Protein AF-A0A846WY30-F1 (afdb_monomer_lite)

Organism: NCBI:txid44753

pLDDT: mean 85.04, std 14.33, range [28.7, 97.5]

Foldseek 3Di:
DDDDPDDDQDDPVNVVVVPPDVVLLQWDRDQSDTDHDDDDDPVRVVVVVVVLVVVQVVDDPVDHDDDSDDDDDQDDQQKDFPWDQDPNDTDGDIDRAWDADPPPHTDIDGSNVVNHD

Radius of gyration: 21.7 Å; chains: 1; bounding box: 39×47×53 Å

Sequence (117 aa):
MTAAPNPAPLTLEDWFALGEDESLRRAELCRGVLEVSPSPRLKHTRAIRRLANAIEAQLPGDFEVYDETDVIVHHRPATAEVLKLVDGRYEGPTVTDRIRTEVPVALDIDLTALDHP

Secondary structure (DSSP, 8-state):
--PPPPPPPPPHHHHHHH-S-GGGTTEEEETTEEEEPPPPPHHHHHHHHHHHHHHHTT--TT----SS-------PPP-EE--EEETTEEE--EESSEEEE-SSS-EEEESGGG---

InterPro domains:
  IPR011335 Restriction endonuclease type II-like [SSF52980] (4-63)
  IPR012296 Nuclease, putative, TT1808 [G3DSA:3.90.1570.10] (5-106)

Structure (mmCIF, N/CA/C/O backbone):
data_AF-A0A846WY30-F1
#
_entry.id   AF-A0A846WY30-F1
#
loop_
_atom_site.group_PDB
_atom_site.id
_atom_site.type_symbol
_atom_site.label_atom_id
_atom_site.label_alt_id
_atom_site.label_comp_id
_atom_site.label_asym_id
_atom_site.label_entity_id
_atom_site.label_seq_id
_atom_site.pdbx_PDB_ins_code
_atom_sit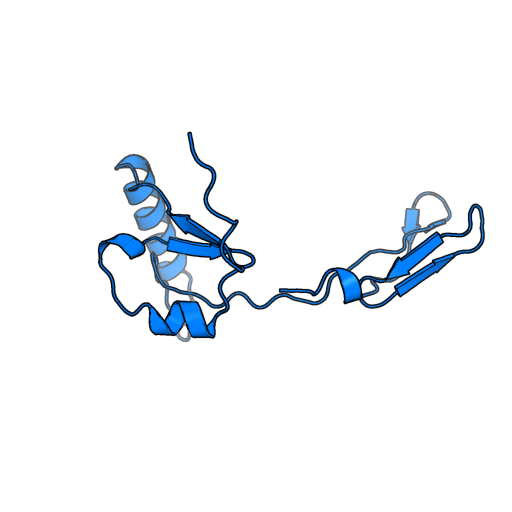e.Cartn_x
_atom_site.Cartn_y
_atom_site.Cartn_z
_atom_site.occupancy
_atom_site.B_iso_or_equiv
_atom_site.auth_seq_id
_atom_site.auth_comp_id
_atom_site.auth_asym_id
_atom_site.auth_atom_id
_atom_site.pdbx_PDB_model_num
ATOM 1 N N . MET A 1 1 ? 11.777 32.161 -8.289 1.00 31.81 1 MET A N 1
ATOM 2 C CA . MET A 1 1 ? 11.597 30.710 -8.088 1.00 31.81 1 MET A CA 1
ATOM 3 C C . MET A 1 1 ? 12.742 30.018 -8.797 1.00 31.81 1 MET A C 1
ATOM 5 O O . MET A 1 1 ? 12.784 30.060 -10.018 1.00 31.81 1 MET A O 1
ATOM 9 N N . THR A 1 2 ? 13.698 29.482 -8.048 1.00 28.70 2 THR A N 1
ATOM 10 C CA . THR A 1 2 ? 14.779 28.657 -8.595 1.00 28.70 2 THR A CA 1
ATOM 11 C C . THR A 1 2 ? 14.336 27.215 -8.409 1.00 28.70 2 THR A C 1
ATOM 13 O O . THR A 1 2 ? 14.164 26.787 -7.272 1.00 28.70 2 THR A O 1
ATOM 16 N N . ALA A 1 3 ? 14.062 26.502 -9.500 1.00 30.61 3 ALA A N 1
ATOM 17 C CA . ALA A 1 3 ? 13.815 25.069 -9.427 1.00 30.61 3 ALA A CA 1
ATOM 18 C C . ALA A 1 3 ? 15.148 24.390 -9.092 1.00 30.61 3 ALA A C 1
ATOM 20 O O . ALA A 1 3 ? 16.110 24.507 -9.852 1.00 30.61 3 ALA A O 1
ATOM 21 N N . ALA A 1 4 ? 15.221 23.746 -7.928 1.00 36.84 4 ALA A N 1
ATOM 22 C CA . ALA A 1 4 ? 16.288 22.799 -7.648 1.00 36.84 4 ALA A CA 1
ATOM 23 C C . ALA A 1 4 ? 16.213 21.652 -8.679 1.00 36.84 4 ALA A C 1
ATOM 25 O O . ALA A 1 4 ? 15.114 21.351 -9.160 1.00 36.84 4 ALA A O 1
ATOM 26 N N . PRO A 1 5 ? 17.344 21.024 -9.049 1.00 42.16 5 PRO A N 1
ATOM 27 C CA . PRO A 1 5 ? 17.310 19.797 -9.835 1.00 42.16 5 PRO A CA 1
ATOM 28 C C . PRO A 1 5 ? 16.420 18.786 -9.110 1.00 42.16 5 PRO A C 1
ATOM 30 O O . PRO A 1 5 ? 16.490 18.671 -7.886 1.00 42.16 5 PRO A O 1
ATOM 33 N N . ASN A 1 6 ? 15.548 18.112 -9.859 1.00 50.00 6 ASN A N 1
ATOM 34 C CA . ASN A 1 6 ? 14.643 17.117 -9.297 1.00 50.00 6 ASN A CA 1
ATOM 35 C C . ASN A 1 6 ? 15.504 16.053 -8.586 1.00 50.00 6 ASN A C 1
ATOM 37 O O . ASN A 1 6 ? 16.366 15.475 -9.257 1.00 50.00 6 ASN A O 1
ATOM 41 N N . PRO A 1 7 ? 15.378 15.852 -7.260 1.00 63.78 7 PRO A N 1
ATOM 42 C CA . PRO A 1 7 ? 16.167 14.841 -6.570 1.00 63.78 7 PRO A CA 1
ATOM 43 C C . PRO A 1 7 ? 15.889 13.472 -7.198 1.00 63.78 7 PRO A C 1
ATOM 45 O O . PRO A 1 7 ? 14.789 13.221 -7.695 1.00 63.78 7 PRO A O 1
ATOM 48 N N . ALA A 1 8 ? 16.905 12.608 -7.222 1.00 74.38 8 ALA A N 1
ATOM 49 C CA . ALA A 1 8 ? 16.718 11.228 -7.651 1.00 74.38 8 ALA A CA 1
ATOM 50 C C . ALA A 1 8 ? 15.593 10.574 -6.817 1.00 74.38 8 ALA A C 1
ATOM 52 O O . ALA A 1 8 ? 15.471 10.903 -5.632 1.00 74.38 8 ALA A O 1
ATOM 53 N N . PRO A 1 9 ? 14.767 9.694 -7.415 1.00 83.62 9 PRO A N 1
ATOM 54 C CA . PRO A 1 9 ? 13.749 8.960 -6.672 1.00 83.62 9 PRO A CA 1
ATOM 55 C C . PRO A 1 9 ? 14.398 8.149 -5.545 1.00 83.62 9 PRO A C 1
ATOM 57 O O . PRO A 1 9 ? 15.468 7.571 -5.733 1.00 83.62 9 PRO A O 1
ATOM 60 N N . LEU A 1 10 ? 13.755 8.127 -4.378 1.00 85.00 10 LEU A N 1
ATOM 61 C CA . LEU A 1 10 ? 14.240 7.398 -3.209 1.00 85.00 10 LEU A CA 1
ATOM 62 C C . LEU A 1 10 ? 14.041 5.894 -3.380 1.00 85.00 10 LEU A C 1
ATOM 64 O O . LEU A 1 10 ? 12.995 5.428 -3.829 1.00 85.00 10 LEU A O 1
ATOM 68 N N . THR A 1 11 ? 15.028 5.119 -2.961 1.00 86.69 11 THR A N 1
ATOM 69 C CA . THR A 1 11 ? 14.891 3.670 -2.840 1.00 86.69 11 THR A CA 1
ATOM 70 C C . THR A 1 11 ? 14.291 3.286 -1.487 1.00 86.69 11 THR A C 1
ATOM 72 O O . THR A 1 11 ? 14.184 4.094 -0.564 1.00 86.69 11 THR A O 1
ATOM 75 N N . LEU A 1 12 ? 13.921 2.012 -1.344 1.00 86.81 12 LEU A N 1
ATOM 76 C CA . LEU A 1 12 ? 13.501 1.467 -0.054 1.00 86.81 12 LEU A CA 1
ATOM 77 C C . LEU A 1 12 ? 14.648 1.471 0.978 1.00 86.81 12 LEU A C 1
ATOM 79 O O . LEU A 1 12 ? 14.399 1.626 2.169 1.00 86.81 12 LEU A O 1
ATOM 83 N N . GLU A 1 13 ? 15.900 1.336 0.530 1.00 87.50 13 GLU A N 1
ATOM 84 C CA . GLU A 1 13 ? 17.075 1.468 1.400 1.00 87.50 13 GLU A CA 1
ATOM 85 C C . GLU A 1 13 ? 17.225 2.909 1.900 1.00 87.50 13 GLU A C 1
ATOM 87 O O . GLU A 1 13 ? 17.409 3.120 3.099 1.00 87.50 13 GLU A O 1
ATOM 92 N N . ASP A 1 14 ? 17.050 3.894 1.012 1.00 88.00 14 ASP A N 1
ATOM 93 C CA . ASP A 1 14 ? 17.053 5.308 1.398 1.00 88.00 14 ASP A CA 1
ATOM 94 C C . ASP A 1 14 ? 15.944 5.606 2.412 1.00 88.00 14 ASP A C 1
ATOM 96 O O . ASP A 1 14 ? 16.192 6.301 3.392 1.00 88.00 14 ASP A O 1
ATOM 100 N N . TRP A 1 15 ? 14.743 5.043 2.221 1.00 86.62 15 TRP A N 1
ATOM 101 C CA . TRP A 1 15 ? 13.636 5.150 3.178 1.00 86.62 15 TRP A CA 1
ATOM 102 C C . TRP A 1 15 ? 14.016 4.627 4.564 1.00 86.62 15 TRP A C 1
ATOM 104 O O . TRP A 1 15 ? 13.848 5.338 5.552 1.00 86.62 15 TRP A O 1
ATOM 114 N N . PHE A 1 16 ? 14.588 3.424 4.651 1.00 87.00 16 PHE A N 1
ATOM 115 C CA . PHE A 1 16 ? 15.026 2.879 5.938 1.00 87.00 16 PHE A CA 1
ATOM 116 C C . PHE A 1 16 ? 16.148 3.700 6.581 1.00 87.00 16 PHE A C 1
ATOM 118 O O . PHE A 1 16 ? 16.222 3.779 7.808 1.00 87.00 16 PHE A O 1
ATOM 125 N N . ALA A 1 17 ? 16.995 4.347 5.779 1.00 89.25 17 ALA A N 1
ATOM 126 C CA . ALA A 1 17 ? 18.047 5.225 6.273 1.00 89.25 17 ALA A CA 1
ATOM 127 C C . ALA A 1 17 ? 17.521 6.549 6.867 1.00 89.25 17 ALA A C 1
ATOM 129 O O . ALA A 1 17 ? 18.256 7.188 7.623 1.00 89.25 17 ALA A O 1
ATOM 130 N N . LEU A 1 18 ? 16.273 6.954 6.579 1.00 84.75 18 LEU A N 1
ATOM 131 C CA . LEU A 1 18 ? 15.654 8.151 7.175 1.00 84.75 18 LEU A CA 1
ATOM 132 C C . LEU A 1 18 ? 15.402 7.990 8.683 1.00 84.75 18 LEU A C 1
ATOM 134 O O . LEU A 1 18 ? 15.436 8.979 9.416 1.00 84.75 18 LEU A O 1
ATOM 138 N N . GLY A 1 19 ? 15.196 6.756 9.155 1.00 81.38 19 GLY A N 1
ATOM 139 C CA . GLY A 1 19 ? 14.891 6.464 10.555 1.00 81.38 19 GLY A CA 1
ATOM 140 C C . GLY A 1 19 ? 13.536 7.017 11.019 1.00 81.38 19 GLY A C 1
ATOM 141 O O . GLY A 1 19 ? 12.667 7.359 10.222 1.00 81.38 19 GLY A O 1
ATOM 142 N N . GLU A 1 20 ? 13.344 7.099 12.336 1.00 76.25 20 GLU A N 1
ATOM 143 C CA . GLU A 1 20 ? 12.087 7.537 12.964 1.00 76.25 20 GLU A CA 1
ATOM 144 C C . GLU A 1 20 ? 12.012 9.072 13.113 1.00 76.25 20 GLU A C 1
ATOM 146 O O . GLU A 1 20 ? 11.926 9.607 14.220 1.00 76.25 20 GLU A O 1
ATOM 151 N N . ASP A 1 21 ? 12.081 9.812 12.004 1.00 76.69 21 ASP A N 1
ATOM 152 C CA . ASP A 1 21 ? 11.831 11.259 12.025 1.00 76.69 21 ASP A CA 1
ATOM 153 C C . ASP A 1 21 ? 10.330 11.539 12.237 1.00 76.69 21 ASP A C 1
ATOM 155 O O . ASP A 1 21 ? 9.479 11.172 11.424 1.00 76.69 21 ASP A O 1
ATOM 159 N N . GLU A 1 22 ? 9.986 12.238 13.322 1.00 68.81 22 GLU A N 1
ATOM 160 C CA . 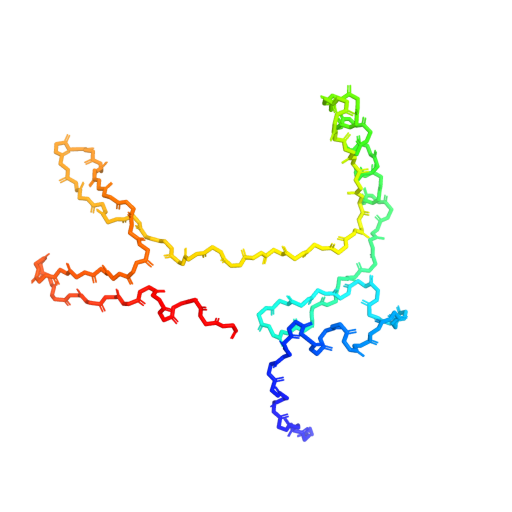GLU A 1 22 ? 8.601 12.579 13.678 1.00 68.81 22 GLU A CA 1
ATOM 161 C C . GLU A 1 22 ? 7.898 13.424 12.594 1.00 68.81 22 GLU A C 1
ATOM 163 O O . GLU A 1 22 ? 6.673 13.387 12.467 1.00 68.81 22 GLU A O 1
ATOM 168 N N . SER A 1 23 ? 8.648 14.170 11.775 1.00 71.25 23 SER A N 1
ATOM 169 C CA . SER A 1 23 ? 8.098 14.921 10.639 1.00 71.25 23 SER A CA 1
ATOM 170 C C . SER A 1 23 ? 7.681 14.029 9.461 1.00 71.25 23 SER A C 1
ATOM 172 O O . SER A 1 23 ? 6.874 14.456 8.632 1.00 71.25 23 SER A O 1
ATOM 174 N N . LEU A 1 24 ? 8.163 12.783 9.422 1.00 73.00 24 LEU A N 1
ATOM 175 C CA . LEU A 1 24 ? 7.893 11.783 8.386 1.00 73.00 24 LEU A CA 1
ATOM 176 C C . LEU A 1 24 ? 6.957 10.662 8.852 1.00 73.00 24 LEU A C 1
ATOM 178 O O . LEU A 1 24 ? 6.665 9.755 8.082 1.00 73.00 24 LEU A O 1
ATOM 182 N N . ARG A 1 25 ? 6.403 10.742 10.068 1.00 74.25 25 ARG A N 1
ATOM 183 C CA . ARG A 1 25 ? 5.579 9.686 10.691 1.00 74.25 25 ARG A CA 1
ATOM 184 C C . ARG A 1 25 ? 4.326 9.233 9.928 1.00 74.25 25 ARG A C 1
ATOM 186 O O . ARG A 1 25 ? 3.661 8.297 10.349 1.00 74.25 25 ARG A O 1
ATOM 193 N N . ARG A 1 26 ? 3.939 9.953 8.875 1.00 81.69 26 ARG A N 1
ATOM 194 C CA . ARG A 1 26 ? 2.830 9.610 7.966 1.00 81.69 26 ARG A CA 1
ATOM 195 C C . ARG A 1 26 ? 3.216 9.822 6.504 1.00 81.69 26 ARG A C 1
ATOM 197 O O . ARG A 1 26 ? 2.373 10.210 5.692 1.00 81.69 26 ARG A O 1
ATOM 204 N N . ALA A 1 27 ? 4.508 9.706 6.221 1.00 89.12 27 ALA A N 1
ATOM 205 C CA . ALA A 1 27 ? 5.028 9.655 4.874 1.00 89.12 27 ALA A CA 1
ATOM 206 C C . ALA A 1 27 ? 4.934 8.216 4.359 1.00 89.12 27 ALA A C 1
ATOM 208 O O . ALA A 1 27 ? 5.162 7.272 5.105 1.00 89.12 27 ALA A O 1
ATOM 209 N N . GLU A 1 28 ? 4.628 8.067 3.082 1.00 89.88 28 GLU A N 1
ATOM 210 C CA . GLU A 1 28 ? 4.648 6.800 2.365 1.00 89.88 28 GLU A CA 1
ATOM 211 C C . GLU A 1 28 ? 5.650 6.927 1.214 1.00 89.88 28 GLU A C 1
ATOM 213 O O . GLU A 1 28 ? 5.672 7.947 0.517 1.00 89.88 28 GLU A O 1
ATOM 218 N N . LEU A 1 29 ? 6.493 5.908 1.007 1.00 89.06 29 LEU A N 1
ATOM 219 C CA . LEU A 1 29 ? 7.349 5.835 -0.176 1.00 89.06 29 LEU A CA 1
ATOM 220 C C . LEU A 1 29 ? 6.540 5.282 -1.359 1.00 89.06 29 LEU A C 1
ATOM 222 O O . LEU A 1 29 ? 6.376 4.072 -1.516 1.00 89.06 29 LEU A O 1
ATOM 226 N N . CYS A 1 30 ? 6.081 6.174 -2.229 1.00 87.81 30 CYS A N 1
ATOM 227 C CA . CYS A 1 30 ? 5.273 5.862 -3.402 1.00 87.81 30 CYS A CA 1
ATOM 228 C C . CYS A 1 30 ? 6.083 6.086 -4.683 1.00 87.81 30 CYS A C 1
ATOM 230 O O . CYS A 1 30 ? 6.253 7.225 -5.115 1.00 87.81 30 CYS A O 1
ATOM 232 N N . ARG A 1 31 ? 6.556 5.005 -5.328 1.00 82.38 31 ARG A N 1
ATOM 233 C CA . ARG A 1 31 ? 7.313 5.067 -6.606 1.00 82.38 31 ARG A CA 1
ATOM 234 C C . ARG A 1 31 ? 8.483 6.060 -6.544 1.00 82.38 31 ARG A C 1
ATOM 236 O O . ARG A 1 31 ? 8.610 6.968 -7.365 1.00 82.38 31 ARG A O 1
ATOM 243 N N . GLY A 1 32 ? 9.261 5.954 -5.469 1.00 84.38 32 GLY A N 1
ATOM 244 C CA . GLY A 1 32 ? 10.412 6.812 -5.214 1.00 84.38 32 GLY A CA 1
ATOM 245 C C . GLY A 1 32 ? 10.111 8.226 -4.713 1.00 84.38 32 GLY A C 1
ATOM 246 O O . GLY A 1 32 ? 11.031 9.036 -4.602 1.00 84.38 32 GLY A O 1
ATOM 247 N N . VAL A 1 33 ? 8.855 8.540 -4.390 1.00 85.06 33 VAL A N 1
ATOM 248 C CA . VAL A 1 33 ? 8.432 9.848 -3.873 1.00 85.06 33 VAL A CA 1
ATOM 249 C C . VAL A 1 33 ? 7.872 9.698 -2.462 1.00 85.06 33 VAL A C 1
ATOM 251 O O . VAL A 1 33 ? 7.108 8.775 -2.203 1.00 85.06 33 VAL A O 1
ATOM 254 N N . LEU A 1 34 ? 8.221 10.617 -1.556 1.00 88.31 34 LEU A N 1
ATOM 255 C CA . LEU A 1 34 ? 7.583 10.698 -0.239 1.00 88.31 34 LEU A CA 1
ATOM 256 C C . LEU A 1 34 ? 6.251 11.435 -0.343 1.00 88.31 34 LEU A C 1
ATOM 258 O O . LEU A 1 34 ? 6.217 12.639 -0.613 1.00 88.31 34 LEU A O 1
ATOM 262 N N . GLU A 1 35 ? 5.161 10.727 -0.084 1.00 87.62 35 GLU A N 1
ATOM 263 C CA . GLU A 1 35 ? 3.824 11.303 0.014 1.00 87.62 35 GLU A CA 1
ATOM 264 C C . GLU A 1 35 ? 3.406 11.390 1.480 1.00 87.62 35 GLU A C 1
ATOM 266 O O . GLU A 1 35 ? 3.333 10.382 2.169 1.00 87.62 35 GLU A O 1
ATOM 271 N N . VAL A 1 36 ? 3.136 12.598 1.981 1.00 87.44 36 VAL A N 1
ATOM 272 C CA . VAL A 1 36 ? 2.753 12.798 3.387 1.00 87.44 36 VAL A CA 1
ATOM 273 C C . VAL A 1 36 ? 1.245 12.947 3.514 1.00 87.44 36 VAL A C 1
ATOM 275 O O . VAL A 1 36 ? 0.653 13.914 3.024 1.00 87.44 36 VAL A O 1
ATOM 278 N N . SER A 1 37 ? 0.627 12.033 4.256 1.00 84.88 37 SER A N 1
ATOM 279 C CA . SER A 1 37 ? -0.797 12.096 4.558 1.00 84.88 37 SER A CA 1
ATOM 280 C C . SER A 1 37 ? -1.111 13.189 5.599 1.00 84.88 37 SER A C 1
ATOM 282 O O . SER A 1 37 ? -0.475 13.271 6.665 1.00 84.88 37 SER A O 1
ATOM 284 N N . PRO A 1 38 ? -2.128 14.042 5.352 1.00 85.88 38 PRO A N 1
ATOM 285 C CA . PRO A 1 38 ? -2.554 15.045 6.320 1.00 85.88 38 PRO A CA 1
ATOM 286 C C . PRO A 1 38 ? -3.093 14.381 7.590 1.00 85.88 38 PRO A C 1
ATOM 288 O O . PRO A 1 38 ? -3.597 13.260 7.565 1.00 85.88 38 PRO A O 1
ATOM 291 N N . SER A 1 39 ? -3.046 15.101 8.714 1.00 86.81 39 SER A N 1
ATOM 292 C CA . SER A 1 39 ? -3.588 14.584 9.975 1.00 86.81 39 SER A CA 1
ATOM 293 C C . SER A 1 39 ? -5.085 14.265 9.830 1.00 86.81 39 SER A C 1
ATOM 295 O O . SER A 1 39 ? -5.846 15.110 9.335 1.00 86.81 39 SER A O 1
ATOM 297 N N . PRO A 1 40 ? -5.547 13.084 10.278 1.00 87.31 40 PRO A N 1
ATOM 298 C CA . PRO A 1 40 ? -6.937 12.687 10.125 1.00 87.31 40 PRO A CA 1
ATOM 299 C C . PRO A 1 40 ? -7.869 13.580 10.950 1.00 87.31 40 PRO A C 1
ATOM 301 O O . PRO A 1 40 ? -7.558 14.032 12.052 1.00 87.31 40 PRO A O 1
ATOM 304 N N . ARG A 1 41 ? -9.074 13.823 10.427 1.00 94.06 41 ARG A N 1
ATOM 305 C CA . ARG A 1 41 ? -10.139 14.515 11.174 1.00 94.06 41 ARG A CA 1
ATOM 306 C C . ARG A 1 41 ? -10.830 13.536 12.121 1.00 94.06 41 ARG A C 1
ATOM 308 O O . ARG A 1 41 ? -10.972 12.364 11.796 1.00 94.06 41 ARG A O 1
ATOM 315 N N . LE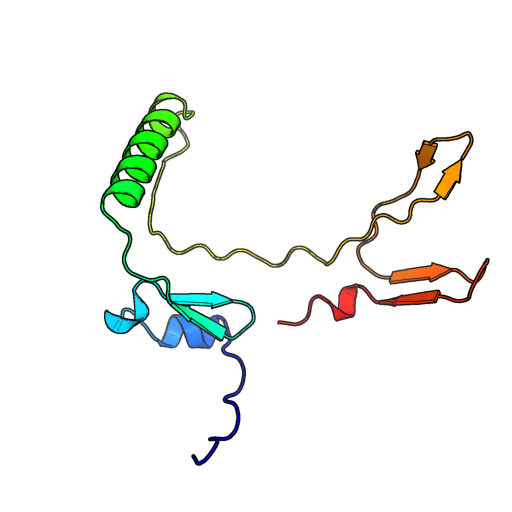U A 1 42 ? -11.430 14.030 13.207 1.00 95.69 42 LEU A N 1
ATOM 316 C CA . LEU A 1 42 ? -12.135 13.197 14.201 1.00 95.69 42 LEU A CA 1
ATOM 317 C C . LEU A 1 42 ? -13.158 12.207 13.600 1.00 95.69 42 LEU A C 1
ATOM 319 O O . LEU A 1 42 ? -13.328 11.098 14.106 1.00 95.69 42 LEU A O 1
ATOM 323 N N . LYS A 1 43 ? -13.856 12.595 12.521 1.00 97.00 43 LYS A N 1
ATOM 324 C CA . LYS A 1 43 ? -14.791 11.702 11.813 1.00 97.00 43 LYS A CA 1
ATOM 325 C C . LYS A 1 43 ? -14.082 10.490 11.192 1.00 97.00 43 LYS A C 1
ATOM 327 O O . LYS A 1 43 ? -14.628 9.396 11.267 1.00 97.00 43 LYS A O 1
ATOM 332 N N . HIS A 1 44 ? -12.889 10.692 10.633 1.00 93.50 44 HIS A N 1
ATOM 333 C CA . HIS A 1 44 ? -12.050 9.644 10.053 1.00 93.50 44 HIS A CA 1
ATOM 334 C C . HIS A 1 44 ? -11.562 8.679 11.136 1.00 93.50 44 HIS A C 1
ATOM 336 O O . HIS A 1 44 ? -11.855 7.491 11.068 1.00 93.50 44 HIS A O 1
ATOM 342 N N . THR A 1 45 ? -10.971 9.201 12.215 1.00 94.62 45 THR A N 1
ATOM 343 C CA . THR A 1 45 ? -10.516 8.391 13.359 1.00 94.62 45 THR A CA 1
ATOM 344 C C . THR A 1 45 ? -11.651 7.561 13.965 1.00 94.62 45 THR A C 1
ATOM 346 O O . THR A 1 45 ? -11.485 6.392 14.299 1.00 94.62 45 THR A O 1
ATOM 349 N N . ARG A 1 46 ? -12.860 8.133 14.075 1.00 96.94 46 ARG A N 1
ATOM 350 C CA . ARG A 1 46 ? -14.031 7.390 14.563 1.00 96.94 46 ARG A CA 1
ATOM 351 C C . ARG A 1 46 ? -14.436 6.253 13.622 1.00 96.94 46 ARG A C 1
ATOM 353 O O . ARG A 1 46 ? -14.913 5.233 14.115 1.00 96.94 46 ARG A O 1
ATOM 360 N N . ALA A 1 47 ? -14.315 6.451 1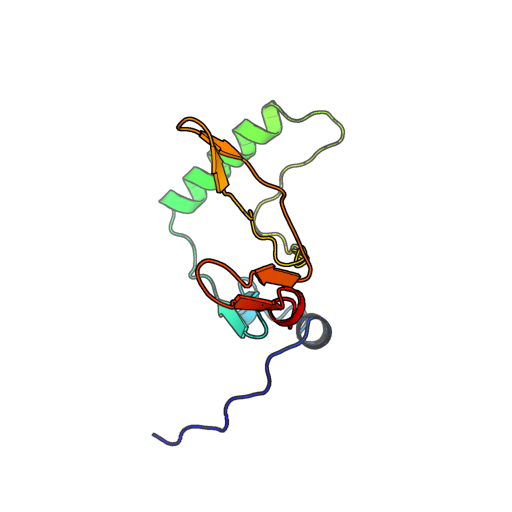2.311 1.00 96.88 47 ALA A N 1
ATOM 361 C CA . ALA A 1 47 ? -14.629 5.431 11.319 1.00 96.88 47 ALA A CA 1
ATOM 362 C C . ALA A 1 47 ? -13.618 4.280 11.379 1.00 96.88 47 ALA A C 1
ATOM 364 O O . ALA A 1 47 ? -14.052 3.141 11.532 1.00 96.88 47 ALA A O 1
ATOM 365 N N . ILE A 1 48 ? -12.314 4.587 11.384 1.00 95.50 48 ILE A N 1
ATOM 366 C CA . ILE A 1 48 ? -11.239 3.589 11.517 1.00 95.50 48 ILE A CA 1
ATOM 367 C C . ILE A 1 48 ? -11.451 2.738 12.764 1.00 95.50 48 ILE A C 1
ATOM 369 O O . ILE A 1 48 ? -11.593 1.527 12.654 1.00 95.50 48 ILE A O 1
ATOM 373 N N . ARG A 1 49 ? -11.617 3.362 13.937 1.00 96.50 49 ARG A N 1
ATOM 374 C CA . ARG A 1 49 ? -11.805 2.616 15.190 1.00 96.50 49 ARG A CA 1
ATOM 375 C C . ARG A 1 49 ? -13.008 1.671 15.155 1.00 96.50 49 ARG A C 1
ATOM 377 O O . ARG A 1 49 ? -12.962 0.573 15.695 1.00 96.50 49 ARG A O 1
ATOM 384 N N . ARG A 1 50 ? -14.126 2.105 14.563 1.00 97.50 50 ARG A N 1
ATOM 385 C CA . ARG A 1 50 ? -15.323 1.255 14.443 1.00 97.50 50 ARG A CA 1
ATOM 386 C C . ARG A 1 50 ? -15.089 0.084 13.496 1.00 97.50 50 ARG A C 1
ATOM 388 O O . ARG A 1 50 ? -15.595 -0.997 13.769 1.00 97.50 50 ARG A O 1
ATOM 395 N N . LEU A 1 51 ? -14.362 0.320 12.408 1.00 97.00 51 LEU A N 1
ATOM 396 C CA . LEU A 1 51 ? -14.022 -0.705 11.434 1.00 97.00 51 LEU A CA 1
ATOM 397 C C . LEU A 1 51 ? -13.050 -1.728 12.027 1.00 97.00 51 LEU A C 1
ATOM 399 O O . LEU A 1 51 ? -13.349 -2.914 11.971 1.00 97.00 51 LEU A O 1
ATOM 403 N N . ALA A 1 52 ? -11.965 -1.275 12.660 1.00 96.56 52 ALA A N 1
ATOM 404 C CA . ALA A 1 52 ? -10.980 -2.141 13.301 1.00 96.56 52 ALA A CA 1
ATOM 405 C C . ALA A 1 52 ? -11.647 -3.093 14.303 1.00 96.56 52 ALA A C 1
ATOM 407 O O . ALA A 1 52 ? -11.526 -4.303 14.169 1.00 96.56 52 ALA A O 1
ATOM 408 N N . ASN A 1 53 ? -12.486 -2.567 15.205 1.00 96.44 53 ASN A N 1
ATOM 409 C CA . ASN A 1 53 ? -13.227 -3.392 16.164 1.00 96.44 53 ASN A CA 1
ATOM 410 C C . ASN A 1 53 ? -14.152 -4.427 15.500 1.00 96.44 53 ASN A C 1
ATOM 412 O O . ASN A 1 53 ? -14.355 -5.513 16.038 1.00 96.44 53 ASN A O 1
ATOM 416 N N . ALA A 1 54 ? -14.773 -4.075 14.370 1.00 97.44 54 ALA A N 1
ATOM 417 C CA . ALA A 1 54 ? -15.665 -4.983 13.658 1.00 97.44 54 ALA A CA 1
ATOM 418 C C . ALA A 1 54 ? -14.896 -6.101 12.941 1.00 97.44 54 ALA A C 1
ATOM 420 O O . ALA A 1 54 ? -15.413 -7.214 12.850 1.00 97.44 54 ALA A O 1
ATOM 421 N N . ILE A 1 55 ? -13.694 -5.808 12.437 1.00 96.94 55 ILE A N 1
ATOM 422 C CA . ILE A 1 55 ? -12.799 -6.800 11.833 1.00 96.94 55 ILE A CA 1
ATOM 423 C C . ILE A 1 55 ? -12.250 -7.719 12.926 1.00 96.94 55 ILE A C 1
ATOM 425 O O . ILE A 1 55 ? -12.409 -8.928 12.810 1.00 96.94 55 ILE A O 1
ATOM 429 N N . GLU A 1 56 ? -11.713 -7.153 14.009 1.00 96.69 56 GLU A N 1
ATOM 430 C CA . GLU A 1 56 ? -11.136 -7.886 15.145 1.00 96.69 56 GLU A CA 1
ATOM 431 C C . GLU A 1 56 ? -12.106 -8.945 15.694 1.00 96.69 56 GLU A C 1
ATOM 433 O O . GLU A 1 56 ? -11.743 -10.098 15.897 1.00 96.69 56 GLU A O 1
ATOM 438 N N . ALA A 1 57 ? -13.389 -8.594 15.841 1.00 96.38 57 ALA A N 1
ATOM 439 C CA . ALA A 1 57 ? -14.424 -9.511 16.323 1.00 96.38 57 ALA A CA 1
ATOM 440 C C . ALA A 1 57 ? -14.706 -10.713 15.394 1.00 96.38 57 ALA A C 1
ATOM 442 O O . ALA A 1 57 ? -15.400 -11.645 15.801 1.00 96.38 57 ALA A O 1
ATOM 443 N N . GLN A 1 58 ? -14.237 -10.672 14.146 1.00 97.06 58 GLN A N 1
ATOM 444 C CA . GLN A 1 58 ? -14.471 -11.687 13.117 1.00 97.06 58 GLN A CA 1
ATOM 445 C C . GLN A 1 58 ? -13.184 -12.397 12.676 1.00 97.06 58 GLN A C 1
ATOM 447 O O . GLN A 1 58 ? -13.255 -13.294 11.832 1.00 97.06 58 GLN A O 1
ATOM 452 N N . LEU A 1 59 ? -12.022 -12.009 13.208 1.00 95.69 59 LEU A N 1
ATOM 453 C CA . LEU A 1 59 ? -10.755 -12.595 12.796 1.00 95.69 59 LEU A CA 1
ATOM 454 C C . LEU A 1 59 ? -10.585 -14.031 13.319 1.00 95.69 59 LEU A C 1
ATOM 456 O O . LEU A 1 59 ? -10.954 -14.335 14.457 1.00 95.69 59 LEU A O 1
ATOM 460 N N . PRO A 1 60 ? -9.998 -14.933 12.511 1.00 94.38 60 PRO A N 1
ATOM 461 C CA . PRO A 1 60 ? -9.445 -16.179 13.027 1.00 94.38 60 PRO A CA 1
ATOM 462 C C . PRO A 1 60 ? -8.319 -15.880 14.029 1.00 94.38 60 PRO A C 1
ATOM 464 O O . PRO A 1 60 ? -7.636 -14.870 13.897 1.00 94.38 60 PRO A O 1
ATOM 467 N N . GLY A 1 61 ? -8.081 -16.779 14.989 1.00 93.75 61 GLY A N 1
ATOM 468 C CA . GLY A 1 61 ? -7.134 -16.553 16.097 1.00 93.75 61 GLY A CA 1
ATOM 469 C C . GLY A 1 61 ? -5.657 -16.383 15.712 1.00 93.75 61 GLY A C 1
ATOM 470 O O . GLY A 1 61 ? -4.848 -16.089 16.584 1.00 93.75 61 GLY A O 1
ATOM 471 N N . ASP A 1 62 ? -5.322 -16.551 14.433 1.00 95.31 62 ASP A N 1
ATOM 472 C CA . ASP A 1 62 ? -3.968 -16.397 13.893 1.00 95.31 62 ASP A CA 1
ATOM 473 C C . ASP A 1 62 ? -3.744 -15.015 13.242 1.00 95.31 62 ASP A C 1
ATOM 475 O O . ASP A 1 62 ? -2.711 -14.787 12.615 1.00 95.31 62 ASP A O 1
ATOM 479 N N . PHE A 1 63 ? -4.720 -14.105 13.337 1.00 95.19 63 PHE A N 1
ATOM 480 C CA . PHE A 1 63 ? -4.673 -12.775 12.728 1.00 95.19 63 PHE A CA 1
ATOM 481 C C . PHE A 1 63 ? -4.930 -11.673 13.759 1.00 95.19 63 PHE A C 1
ATOM 483 O O . PHE A 1 63 ? -5.698 -11.858 14.699 1.00 95.19 63 PHE A O 1
ATOM 490 N N . GLU A 1 64 ? -4.343 -10.502 13.514 1.00 94.25 64 GLU A N 1
ATOM 491 C CA . GLU A 1 64 ? -4.476 -9.292 14.335 1.00 94.25 64 GLU A CA 1
ATOM 492 C C . GLU A 1 64 ? -4.818 -8.088 13.436 1.00 94.25 64 GLU A C 1
ATOM 494 O O . GLU A 1 64 ? -4.419 -8.053 12.264 1.00 94.25 64 GLU A O 1
ATOM 499 N N . VAL A 1 65 ? -5.547 -7.093 13.960 1.00 94.69 65 VAL A N 1
ATOM 500 C CA . VAL A 1 65 ? -5.793 -5.816 13.265 1.00 94.69 65 VAL A CA 1
ATOM 501 C C . VAL A 1 65 ? -4.911 -4.706 13.824 1.00 94.69 65 VAL A C 1
ATOM 503 O O . VAL A 1 65 ? -4.982 -4.370 15.004 1.00 94.69 65 VAL A O 1
ATOM 506 N N . TYR A 1 66 ? -4.185 -4.039 12.929 1.00 92.50 66 TYR A N 1
ATOM 507 C CA . TYR A 1 66 ? -3.474 -2.794 13.210 1.00 92.50 66 TYR A CA 1
ATOM 508 C C . TYR A 1 66 ? -3.897 -1.701 12.228 1.00 92.50 66 TYR A C 1
ATOM 510 O O . TYR A 1 66 ? -4.123 -1.962 11.044 1.00 92.50 66 TYR A O 1
ATOM 518 N N . ASP A 1 67 ? -4.009 -0.472 12.723 1.00 88.62 67 ASP A N 1
ATOM 519 C CA . ASP A 1 67 ? -4.048 0.747 11.923 1.00 88.62 67 ASP A CA 1
ATOM 520 C C . ASP A 1 67 ? -2.708 1.500 12.037 1.00 88.62 67 ASP A C 1
ATOM 522 O O . ASP A 1 67 ? -1.915 1.238 12.936 1.00 88.62 67 ASP A O 1
ATOM 526 N N . GLU A 1 68 ? -2.433 2.400 11.083 1.00 85.31 68 GLU A N 1
ATOM 527 C CA . GLU A 1 68 ? -1.239 3.271 11.080 1.00 85.31 68 GLU A CA 1
ATOM 528 C C . GLU A 1 68 ? 0.108 2.513 11.217 1.00 85.31 68 GLU A C 1
ATOM 530 O O . GLU A 1 68 ? 0.992 2.931 11.961 1.00 85.31 68 GLU A O 1
ATOM 535 N N . THR A 1 69 ? 0.272 1.398 10.492 1.00 87.31 69 THR A N 1
ATOM 536 C CA . THR A 1 69 ? 1.518 0.607 10.455 1.00 87.31 69 THR A CA 1
ATOM 537 C C . THR A 1 69 ? 2.149 0.595 9.062 1.00 87.31 69 THR A C 1
ATOM 539 O O . THR A 1 69 ? 1.436 0.579 8.054 1.00 87.31 69 THR A O 1
ATOM 542 N N . ASP A 1 70 ? 3.481 0.579 9.009 1.00 86.88 70 ASP A N 1
ATOM 543 C CA . ASP A 1 70 ? 4.228 0.530 7.756 1.00 86.88 70 ASP A CA 1
ATOM 544 C C . ASP A 1 70 ? 4.154 -0.862 7.128 1.00 86.88 70 ASP A C 1
ATOM 546 O O . ASP A 1 70 ? 4.441 -1.882 7.761 1.00 86.88 70 ASP A O 1
ATOM 550 N N . VAL A 1 71 ? 3.814 -0.903 5.842 1.00 88.56 71 VAL A N 1
ATOM 551 C CA . VAL A 1 71 ? 3.755 -2.138 5.060 1.00 88.56 71 VAL A CA 1
ATOM 552 C C . VAL A 1 71 ? 4.531 -1.980 3.764 1.00 88.56 71 VAL A C 1
ATOM 554 O O . VAL A 1 71 ? 4.335 -1.034 3.003 1.00 88.56 71 VAL A O 1
ATOM 557 N N . ILE A 1 72 ? 5.399 -2.948 3.473 1.00 88.62 72 ILE A N 1
ATOM 558 C CA . ILE A 1 72 ? 6.041 -3.030 2.163 1.00 88.62 72 ILE A CA 1
ATOM 559 C C . ILE A 1 72 ? 5.054 -3.706 1.219 1.00 88.62 72 ILE A C 1
ATOM 561 O O . ILE A 1 72 ? 4.880 -4.927 1.229 1.00 88.62 72 ILE A O 1
ATOM 565 N N . VAL A 1 73 ? 4.394 -2.904 0.390 1.00 83.12 73 VAL A N 1
ATOM 566 C CA . VAL A 1 73 ? 3.562 -3.426 -0.691 1.00 83.12 73 VAL A CA 1
ATOM 567 C C . VAL A 1 73 ? 4.469 -3.695 -1.884 1.00 83.12 73 VAL A C 1
ATOM 569 O O . VAL A 1 73 ? 4.909 -2.777 -2.572 1.00 83.12 73 VAL A O 1
ATOM 572 N N . HIS A 1 74 ? 4.787 -4.965 -2.126 1.00 68.06 74 HIS A N 1
ATOM 573 C CA . HIS A 1 74 ? 5.582 -5.335 -3.292 1.00 68.06 74 HIS A CA 1
ATOM 574 C C . HIS A 1 74 ? 4.800 -5.115 -4.590 1.00 68.06 74 HIS A C 1
ATOM 576 O O . HIS A 1 74 ? 3.626 -5.482 -4.706 1.00 68.06 74 HIS A O 1
ATOM 582 N N . HIS A 1 75 ? 5.494 -4.567 -5.588 1.00 63.78 75 HIS A N 1
ATOM 583 C CA . HIS A 1 75 ? 5.025 -4.517 -6.965 1.00 63.78 75 HIS A CA 1
ATOM 584 C C . HIS A 1 75 ? 4.790 -5.956 -7.446 1.00 63.78 75 HIS A C 1
ATOM 586 O O . HIS A 1 75 ? 5.716 -6.764 -7.520 1.00 63.78 75 HIS A O 1
ATOM 592 N N . ARG A 1 76 ? 3.537 -6.309 -7.745 1.00 65.75 76 ARG A N 1
ATOM 593 C CA . ARG A 1 76 ? 3.246 -7.515 -8.533 1.00 65.75 76 ARG A CA 1
ATOM 594 C C . ARG A 1 76 ? 3.556 -7.194 -9.991 1.00 65.75 76 ARG A C 1
ATOM 596 O O . ARG A 1 76 ? 3.218 -6.080 -10.376 1.00 65.75 76 ARG A O 1
ATOM 603 N N . PRO A 1 77 ? 4.144 -8.107 -10.782 1.00 74.56 77 PRO A N 1
ATOM 604 C CA . PRO A 1 77 ? 4.426 -7.843 -12.189 1.00 74.56 77 PRO A CA 1
ATOM 605 C C . PRO A 1 77 ? 3.219 -7.212 -12.880 1.00 74.56 77 PRO A C 1
ATOM 607 O O . PRO A 1 77 ? 2.080 -7.622 -12.617 1.00 74.56 77 PRO A O 1
ATOM 610 N N . ALA A 1 78 ? 3.450 -6.208 -13.718 1.00 80.56 78 ALA A N 1
ATOM 611 C CA . ALA A 1 78 ? 2.402 -5.586 -14.498 1.00 8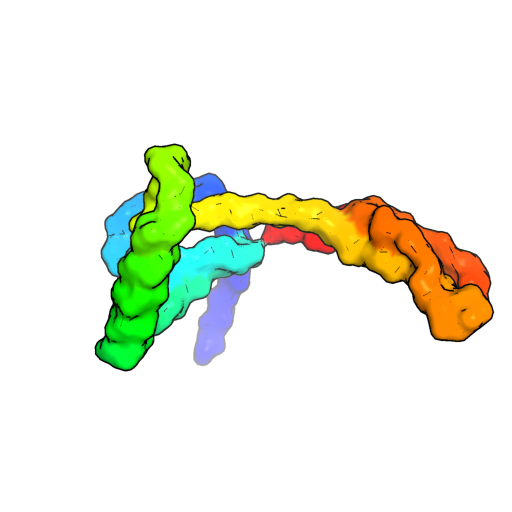0.56 78 ALA A CA 1
ATOM 612 C C . ALA A 1 78 ? 1.652 -6.676 -15.266 1.00 80.56 78 ALA A C 1
ATOM 614 O O . ALA A 1 78 ? 2.248 -7.526 -15.925 1.00 80.56 78 ALA A O 1
ATOM 615 N N . THR A 1 79 ? 0.327 -6.679 -15.145 1.00 88.44 79 THR A N 1
ATOM 616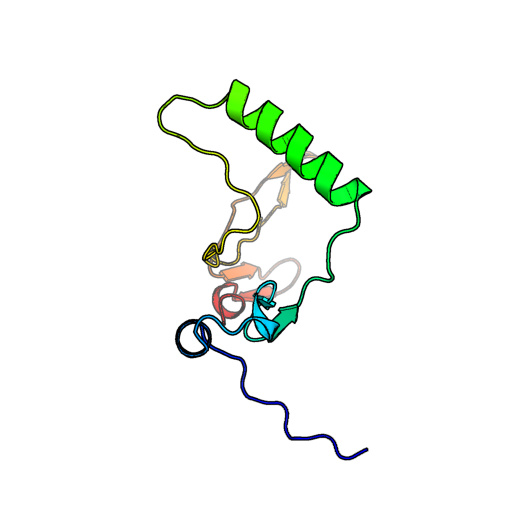 C CA . THR A 1 79 ? -0.518 -7.700 -15.768 1.00 88.44 79 THR A CA 1
ATOM 617 C C . THR A 1 79 ? -1.461 -7.063 -16.772 1.00 88.44 79 THR A C 1
ATOM 619 O O . THR A 1 79 ? -1.927 -5.939 -16.577 1.00 88.44 79 THR A O 1
ATOM 622 N N . ALA A 1 80 ? -1.756 -7.788 -17.845 1.00 90.62 80 ALA A N 1
ATOM 623 C CA . ALA A 1 80 ? -2.759 -7.402 -18.823 1.00 90.62 80 ALA A CA 1
ATOM 624 C C . ALA A 1 80 ? -3.631 -8.597 -19.199 1.00 90.62 80 ALA A C 1
ATOM 626 O O . ALA A 1 80 ? -3.136 -9.712 -19.357 1.00 90.62 80 ALA A O 1
ATOM 627 N N . GLU A 1 81 ? -4.925 -8.361 -19.391 1.00 93.50 81 GLU A N 1
ATOM 628 C CA . GLU A 1 81 ? -5.832 -9.349 -19.971 1.00 93.50 81 GLU A CA 1
ATOM 629 C C . GLU A 1 81 ? -5.909 -9.144 -21.487 1.00 93.50 81 GLU A C 1
ATOM 631 O O . GLU A 1 81 ? -6.380 -8.114 -21.973 1.00 93.50 81 GLU A O 1
ATOM 636 N N . VAL A 1 82 ? -5.440 -10.128 -22.255 1.00 92.19 82 VAL A N 1
ATOM 637 C CA . VAL A 1 82 ? -5.449 -10.074 -23.724 1.00 92.19 82 VAL A CA 1
ATOM 638 C C . VAL A 1 82 ? -6.740 -10.703 -24.229 1.00 92.19 82 VAL A C 1
ATOM 640 O O . VAL A 1 82 ? -6.782 -11.867 -24.626 1.00 92.19 82 VAL A O 1
ATOM 643 N N . LEU A 1 83 ? -7.818 -9.927 -24.176 1.00 92.38 83 LEU A N 1
ATOM 644 C CA . LEU A 1 83 ? -9.163 -10.410 -24.469 1.00 92.38 83 LEU A CA 1
ATOM 645 C C . LEU A 1 83 ? -9.507 -10.335 -25.963 1.00 92.38 83 LEU A C 1
ATOM 647 O O . LEU A 1 83 ? -9.207 -9.362 -26.655 1.00 92.38 83 LEU A O 1
ATOM 651 N N . LYS A 1 84 ? -10.212 -11.357 -26.448 1.00 89.62 84 LYS A N 1
ATOM 652 C CA . LYS A 1 84 ? -10.846 -11.418 -27.769 1.00 89.62 84 LYS A CA 1
ATOM 653 C C . LYS A 1 84 ? -12.350 -11.575 -27.601 1.00 89.62 84 LYS A C 1
ATOM 655 O O . LYS A 1 84 ? -12.795 -12.294 -26.714 1.00 89.62 84 LYS A O 1
ATOM 660 N N . LEU A 1 85 ? -13.129 -10.935 -28.470 1.00 92.19 85 LEU A N 1
ATOM 661 C CA . LEU A 1 85 ? -14.575 -11.135 -28.529 1.00 92.19 85 LEU A CA 1
ATOM 662 C C . LEU A 1 85 ? -14.885 -12.380 -29.374 1.00 92.19 85 LEU A C 1
ATOM 664 O O . LEU A 1 85 ? -14.632 -12.381 -30.578 1.00 92.19 85 LEU A O 1
ATOM 668 N N . VAL A 1 86 ? -15.434 -13.421 -28.751 1.00 93.56 86 VAL A N 1
ATOM 669 C CA . VAL A 1 86 ? -15.855 -14.679 -29.387 1.00 93.56 86 VAL A CA 1
ATOM 670 C C . VAL A 1 86 ? -17.313 -14.922 -29.012 1.00 93.56 86 VAL A C 1
ATOM 672 O O . VAL A 1 86 ? -17.652 -14.895 -27.834 1.00 93.56 86 VAL A O 1
ATOM 675 N N . ASP A 1 87 ? -18.199 -15.078 -29.997 1.00 94.12 87 ASP A N 1
ATOM 676 C CA . ASP A 1 87 ? -19.632 -15.363 -29.789 1.00 94.12 87 ASP A CA 1
ATOM 677 C C . ASP A 1 87 ? -20.330 -14.461 -28.748 1.00 94.12 87 ASP A C 1
ATOM 679 O O . ASP A 1 87 ? -21.190 -14.890 -27.980 1.00 94.12 87 ASP A O 1
ATOM 683 N N . GLY A 1 88 ? -19.953 -13.179 -28.712 1.00 96.38 88 GLY A N 1
ATOM 684 C CA . GLY A 1 88 ? -20.537 -12.191 -27.802 1.00 96.38 88 GLY A CA 1
ATOM 685 C C . GLY A 1 88 ? -19.960 -12.177 -26.381 1.00 96.38 88 GLY A C 1
ATOM 686 O O . GLY A 1 88 ? -20.468 -11.425 -25.551 1.00 96.38 88 GLY A O 1
ATOM 687 N N . ARG A 1 89 ? -18.896 -12.939 -26.087 1.00 94.31 89 ARG A N 1
ATOM 688 C CA . ARG A 1 89 ? -18.166 -12.874 -24.808 1.00 94.31 89 ARG A CA 1
ATOM 689 C C . ARG A 1 89 ? -16.679 -12.585 -25.003 1.00 94.31 89 ARG A C 1
ATOM 691 O O . ARG A 1 89 ? -16.094 -12.945 -26.021 1.00 94.31 89 ARG A O 1
ATOM 698 N N . TYR A 1 90 ? -16.071 -11.933 -24.017 1.00 95.31 90 TYR A N 1
ATOM 699 C CA . TYR A 1 90 ? -14.626 -11.737 -23.989 1.00 95.31 90 TYR A CA 1
ATOM 700 C C . TYR A 1 90 ? -13.937 -12.967 -23.399 1.00 95.31 90 TYR A C 1
ATOM 702 O O . TYR A 1 90 ? -14.287 -13.415 -22.310 1.00 95.31 90 TYR A O 1
ATOM 710 N N . GLU A 1 91 ? -12.954 -13.497 -24.119 1.00 94.81 91 GLU A N 1
ATOM 711 C CA . GLU A 1 91 ? -12.114 -14.617 -23.696 1.00 94.81 91 GLU A CA 1
ATOM 712 C C . GLU A 1 91 ? -10.645 -14.267 -23.905 1.00 94.81 91 GLU A C 1
ATOM 714 O O . GLU A 1 91 ? -10.283 -13.704 -24.940 1.00 94.81 91 GLU A O 1
ATOM 719 N N . GLY A 1 92 ? -9.776 -14.631 -22.965 1.00 90.88 92 GLY A N 1
ATOM 720 C CA . GLY A 1 92 ? -8.345 -14.427 -23.145 1.00 90.88 92 GLY A CA 1
ATOM 721 C C . GLY A 1 92 ? -7.504 -14.754 -21.915 1.00 90.88 92 GLY A C 1
ATOM 722 O O . GLY A 1 92 ? -8.051 -14.943 -20.829 1.00 90.88 92 GLY A O 1
ATOM 723 N N . PRO A 1 93 ? -6.176 -14.852 -22.089 1.00 93.44 93 PRO A N 1
ATOM 724 C CA . PRO A 1 93 ? -5.243 -15.053 -20.992 1.00 93.44 93 PRO A CA 1
ATOM 725 C C . PRO A 1 93 ? -4.908 -13.737 -20.278 1.00 93.44 93 PRO A C 1
ATOM 727 O O . PRO A 1 93 ? -4.918 -12.660 -20.881 1.00 93.44 93 PRO A O 1
ATOM 730 N N . THR A 1 94 ? -4.509 -13.851 -19.013 1.00 93.38 94 THR A N 1
ATOM 731 C CA . THR A 1 94 ? -3.705 -12.830 -18.332 1.00 93.38 94 THR A CA 1
ATOM 732 C C . THR A 1 94 ? -2.232 -13.065 -18.664 1.00 93.38 94 THR A C 1
ATOM 734 O O . THR A 1 94 ? -1.753 -14.194 -18.566 1.00 93.38 94 THR A O 1
ATOM 737 N N . VAL A 1 95 ? -1.512 -12.013 -19.044 1.00 92.94 95 VAL A N 1
ATOM 738 C CA . VAL A 1 95 ? -0.071 -12.042 -19.336 1.00 92.94 95 VAL A CA 1
ATOM 739 C C . VAL A 1 95 ? 0.668 -11.031 -18.469 1.00 92.94 95 VAL A C 1
ATOM 741 O O . VAL A 1 95 ? 0.072 -10.044 -18.036 1.00 92.94 95 VAL A O 1
ATOM 744 N N . THR A 1 96 ? 1.950 -11.284 -18.207 1.00 90.44 96 THR A N 1
ATOM 745 C CA . THR A 1 96 ? 2.776 -10.465 -17.300 1.00 90.44 96 THR A CA 1
ATOM 746 C C . THR A 1 96 ? 4.093 -9.995 -17.912 1.00 90.44 96 THR A C 1
ATOM 748 O O . THR A 1 96 ? 4.895 -9.367 -17.237 1.00 90.44 96 THR A O 1
ATOM 751 N N . ASP A 1 97 ? 4.361 -10.356 -19.164 1.00 91.81 97 ASP A N 1
ATOM 752 C CA . ASP A 1 97 ? 5.642 -10.140 -19.828 1.00 91.81 97 ASP A CA 1
ATOM 753 C C . ASP A 1 97 ? 5.486 -9.259 -21.067 1.00 91.81 97 ASP A C 1
ATOM 755 O O . ASP A 1 97 ? 5.903 -8.106 -21.062 1.00 91.81 97 ASP A O 1
ATOM 759 N N . ARG A 1 98 ? 4.879 -9.764 -22.140 1.00 92.44 98 ARG A N 1
ATOM 760 C CA . ARG A 1 98 ? 4.830 -9.078 -23.424 1.00 92.44 98 ARG A CA 1
ATOM 761 C C . ARG A 1 98 ? 3.560 -9.428 -24.179 1.00 92.44 98 ARG A C 1
ATOM 763 O O . ARG A 1 98 ? 3.200 -10.591 -24.331 1.00 92.44 98 ARG A O 1
ATOM 770 N N . ILE A 1 99 ? 2.896 -8.413 -24.714 1.00 92.25 99 ILE A N 1
ATOM 771 C CA . ILE A 1 99 ? 1.747 -8.578 -25.603 1.00 92.25 99 ILE A CA 1
ATOM 772 C C . ILE A 1 99 ? 2.219 -8.292 -27.014 1.00 92.25 99 ILE A C 1
ATOM 774 O O . ILE A 1 99 ? 2.621 -7.169 -27.305 1.00 92.25 99 ILE A O 1
ATOM 778 N N . ARG A 1 100 ? 2.105 -9.275 -27.908 1.00 92.06 100 ARG A N 1
ATOM 779 C CA . ARG A 1 100 ? 2.358 -9.072 -29.333 1.00 92.06 100 ARG A CA 1
ATOM 780 C C . ARG A 1 100 ? 1.163 -9.493 -30.172 1.00 92.06 100 ARG A C 1
ATOM 782 O O . ARG A 1 100 ? 0.682 -10.619 -30.062 1.00 92.06 100 ARG A O 1
ATOM 789 N N . THR A 1 101 ? 0.714 -8.606 -31.048 1.00 89.25 101 THR A N 1
ATOM 790 C CA . THR A 1 101 ? -0.226 -8.928 -32.123 1.00 89.25 101 THR A CA 1
ATOM 791 C C . THR A 1 101 ? 0.202 -8.232 -33.407 1.00 89.25 101 THR A C 1
ATOM 793 O O . THR A 1 101 ? 0.808 -7.173 -33.360 1.00 89.25 101 THR A O 1
ATOM 796 N N . GLU A 1 102 ? -0.093 -8.838 -34.552 1.00 92.06 102 GLU A N 1
ATOM 797 C CA . GLU A 1 102 ? 0.160 -8.263 -35.882 1.00 92.06 102 GLU A CA 1
ATOM 798 C C . GLU A 1 102 ? -1.157 -7.907 -36.602 1.00 92.06 102 GLU A C 1
ATOM 800 O O . GLU A 1 102 ? -1.155 -7.286 -37.663 1.00 92.06 102 GLU A O 1
ATOM 805 N N . VAL A 1 103 ? -2.303 -8.310 -36.036 1.00 85.19 103 VAL A N 1
ATOM 806 C CA . VAL A 1 103 ? -3.638 -8.175 -36.637 1.00 85.19 103 VAL A CA 1
ATOM 807 C C . VAL A 1 103 ? -4.646 -7.745 -35.562 1.00 85.19 103 VAL A C 1
ATOM 809 O O . VAL A 1 103 ? -4.641 -8.304 -34.465 1.00 85.19 103 VAL A O 1
ATOM 812 N N . PRO A 1 104 ? -5.548 -6.787 -35.840 1.00 86.12 104 PRO A N 1
ATOM 813 C CA . PRO A 1 104 ? -5.649 -5.990 -37.070 1.00 86.12 104 PRO A CA 1
ATOM 814 C C . PRO A 1 104 ? -4.533 -4.943 -37.218 1.00 86.12 104 PRO A C 1
ATOM 816 O O . PRO A 1 104 ? -4.417 -4.327 -38.272 1.00 86.12 104 PRO A O 1
ATOM 819 N N . VAL A 1 105 ? -3.723 -4.743 -36.178 1.00 88.56 105 VAL A N 1
ATOM 820 C CA . VAL A 1 105 ? -2.602 -3.804 -36.155 1.00 88.56 105 VAL A CA 1
ATOM 821 C C . VAL A 1 105 ? -1.416 -4.447 -35.446 1.00 88.56 105 VAL A C 1
ATOM 823 O O . VAL A 1 105 ? -1.607 -5.194 -34.484 1.00 88.56 105 VAL A O 1
ATOM 826 N N . ALA A 1 106 ? -0.209 -4.143 -35.920 1.00 93.38 106 ALA A N 1
ATOM 827 C CA . ALA A 1 106 ? 1.021 -4.484 -35.227 1.00 93.38 106 ALA A CA 1
ATOM 828 C C . ALA A 1 106 ? 1.110 -3.708 -33.907 1.00 93.38 106 ALA A C 1
ATOM 830 O O . ALA A 1 106 ? 1.154 -2.477 -33.899 1.00 93.38 106 ALA A O 1
ATOM 831 N N . LEU A 1 107 ? 1.112 -4.435 -32.796 1.00 92.25 107 LEU A N 1
ATOM 832 C CA . LEU A 1 107 ? 1.240 -3.919 -31.443 1.00 92.25 107 LEU A CA 1
ATOM 833 C C . LEU A 1 107 ? 2.193 -4.832 -30.676 1.00 92.25 107 LEU A C 1
ATOM 835 O O . LEU A 1 107 ? 2.006 -6.048 -30.653 1.00 92.25 107 LEU A O 1
ATOM 839 N N . ASP A 1 108 ? 3.192 -4.230 -30.044 1.00 93.75 108 ASP A N 1
ATOM 840 C CA . ASP A 1 108 ? 4.168 -4.907 -29.201 1.00 93.75 108 ASP A CA 1
ATOM 841 C C . ASP A 1 108 ? 4.315 -4.108 -27.901 1.00 93.75 108 ASP A C 1
ATOM 843 O O . ASP A 1 108 ? 4.811 -2.980 -27.914 1.00 93.75 108 ASP A O 1
ATOM 847 N N . ILE A 1 109 ? 3.798 -4.652 -26.801 1.00 92.00 109 ILE A N 1
ATOM 848 C CA . ILE A 1 109 ? 3.804 -4.027 -25.476 1.00 92.00 109 ILE A CA 1
ATOM 849 C C . ILE A 1 109 ? 4.674 -4.876 -24.567 1.00 92.00 109 ILE A C 1
ATOM 851 O O . ILE A 1 109 ? 4.331 -6.020 -24.286 1.00 92.00 109 ILE A O 1
ATOM 855 N N . ASP A 1 110 ? 5.759 -4.294 -24.074 1.00 92.44 110 ASP A N 1
ATOM 856 C CA . ASP A 1 110 ? 6.588 -4.874 -23.024 1.00 92.44 110 ASP A CA 1
ATOM 857 C C . ASP A 1 110 ? 6.047 -4.449 -21.653 1.00 92.44 110 ASP A C 1
ATOM 859 O O . ASP A 1 110 ? 6.129 -3.279 -21.281 1.00 92.44 110 ASP A O 1
ATOM 863 N N . LEU A 1 111 ? 5.440 -5.388 -20.928 1.00 89.19 111 LEU A N 1
ATOM 864 C CA . LEU A 1 111 ? 4.897 -5.155 -19.592 1.00 89.19 111 LEU A CA 1
ATOM 865 C C . LEU A 1 111 ? 6.001 -5.121 -18.535 1.00 89.19 111 LEU A C 1
ATOM 867 O O . LEU A 1 111 ? 5.838 -4.433 -17.535 1.00 89.19 111 LEU A O 1
ATOM 871 N N . THR A 1 112 ? 7.150 -5.762 -18.772 1.00 85.19 112 THR A N 1
ATOM 872 C CA . THR A 1 112 ? 8.279 -5.715 -17.825 1.00 85.19 112 THR A CA 1
ATOM 873 C C . THR A 1 112 ? 8.880 -4.314 -17.715 1.00 85.19 112 THR A C 1
ATOM 875 O O . THR A 1 112 ? 9.397 -3.931 -16.670 1.00 85.19 112 THR A O 1
ATOM 878 N N . ALA A 1 113 ? 8.728 -3.496 -18.761 1.00 82.25 113 ALA A N 1
ATOM 879 C CA . ALA A 1 113 ? 9.095 -2.082 -18.740 1.00 82.25 113 ALA A CA 1
ATOM 880 C C . ALA A 1 113 ? 8.211 -1.235 -17.798 1.00 82.25 113 ALA A C 1
ATOM 882 O O . ALA A 1 113 ? 8.541 -0.082 -17.522 1.00 82.25 113 ALA A O 1
ATOM 883 N N . LEU A 1 114 ? 7.087 -1.778 -17.318 1.00 76.12 114 LEU A N 1
ATOM 884 C CA . LEU A 1 114 ? 6.225 -1.144 -16.318 1.00 76.12 114 LEU A CA 1
ATOM 885 C C . LEU A 1 114 ? 6.601 -1.538 -14.882 1.00 76.12 114 LEU A C 1
ATOM 887 O O . LEU A 1 114 ? 6.123 -0.894 -13.957 1.00 76.12 114 LEU A O 1
ATOM 891 N N . ASP A 1 115 ? 7.472 -2.537 -14.703 1.00 71.00 115 ASP A N 1
ATOM 892 C CA . ASP A 1 115 ? 7.933 -3.027 -13.396 1.00 71.00 115 ASP A CA 1
ATOM 893 C C . ASP A 1 115 ? 9.150 -2.245 -12.857 1.00 71.00 115 ASP A C 1
ATOM 895 O O . ASP A 1 115 ? 9.822 -2.684 -11.920 1.00 71.00 115 ASP A O 1
ATOM 899 N N . HIS A 1 116 ? 9.477 -1.094 -13.453 1.00 58.16 116 HIS A N 1
ATOM 900 C CA . HIS A 1 116 ? 10.586 -0.264 -12.987 1.00 58.16 116 HIS A CA 1
ATOM 901 C C . HIS A 1 116 ? 10.219 0.527 -11.709 1.00 58.16 116 HIS A C 1
ATOM 903 O O . HIS A 1 116 ? 9.108 1.056 -11.629 1.00 58.16 116 HIS A O 1
ATOM 909 N N . PRO A 1 117 ? 11.142 0.602 -10.725 1.00 53.12 117 PRO A N 1
ATOM 910 C CA . PRO A 1 117 ? 10.953 1.294 -9.446 1.00 53.12 117 PRO A CA 1
ATOM 911 C C . PRO A 1 117 ? 10.832 2.819 -9.569 1.00 53.12 117 PRO A C 1
ATOM 913 O O . PRO A 1 117 ? 11.470 3.399 -10.480 1.00 53.12 117 PRO A O 1
#